Protein AF-A0AAD7FHK9-F1 (afdb_monomer_lite)

Foldseek 3Di:
DDDPVNVVVVVVVVVVVVVVVVVVVVVVVVVVVVVVVVVCVVVCVLVVDDLVVLLVVLVVVAPVVHDPVSLVVQCPPDPVSVVSSVVRPVND

Structure (mmCIF, N/CA/C/O backbone):
data_AF-A0AAD7FHK9-F1
#
_entry.id   AF-A0AAD7FHK9-F1
#
loop_
_atom_site.group_PDB
_atom_site.id
_atom_site.type_symbol
_atom_site.label_atom_id
_atom_site.label_alt_id
_atom_site.label_comp_id
_atom_site.label_asym_id
_atom_site.label_entity_id
_atom_site.label_seq_id
_atom_site.pdbx_PDB_ins_code
_atom_site.Cartn_x
_atom_site.Cartn_y
_atom_site.Cartn_z
_atom_site.occupancy
_atom_site.B_iso_or_equiv
_atom_site.auth_seq_id
_atom_site.auth_comp_id
_atom_site.auth_asym_id
_atom_site.auth_atom_id
_atom_site.pdbx_PDB_model_num
ATOM 1 N N . MET A 1 1 ? -10.545 16.804 49.574 1.00 59.59 1 MET A N 1
ATOM 2 C CA . MET A 1 1 ? -10.927 15.391 49.358 1.00 59.59 1 MET A CA 1
ATOM 3 C C . MET A 1 1 ? -11.605 15.319 48.008 1.00 59.59 1 MET A C 1
ATOM 5 O O . MET A 1 1 ? -12.567 16.048 47.811 1.00 59.59 1 MET A O 1
ATOM 9 N N . VAL A 1 2 ? -11.070 14.537 47.072 1.00 65.12 2 VAL A N 1
ATOM 10 C CA . VAL A 1 2 ? -11.732 14.315 45.780 1.00 65.12 2 VAL A CA 1
ATOM 11 C C . VAL A 1 2 ? -12.997 13.498 46.046 1.00 65.12 2 VAL A C 1
ATOM 13 O O . VAL A 1 2 ? -12.947 12.508 46.775 1.00 65.12 2 VAL A O 1
ATOM 16 N N . SER A 1 3 ? -14.134 13.961 45.535 1.00 84.38 3 SER A N 1
ATOM 17 C CA . SER A 1 3 ? -15.431 13.328 45.771 1.00 84.38 3 SER A CA 1
ATOM 18 C C . SER A 1 3 ? -15.655 12.214 44.745 1.00 84.38 3 SER A C 1
ATOM 20 O O . SER A 1 3 ? -15.366 12.402 43.567 1.00 84.38 3 SER A O 1
ATOM 22 N N . ILE A 1 4 ? -16.190 11.064 45.168 1.00 87.75 4 ILE A N 1
ATOM 23 C CA . ILE A 1 4 ? -16.511 9.919 44.288 1.00 87.75 4 ILE A CA 1
ATOM 24 C C . ILE A 1 4 ? -17.319 10.326 43.033 1.00 87.75 4 ILE A C 1
ATOM 26 O O . ILE A 1 4 ? -17.005 9.818 41.960 1.00 87.75 4 ILE A O 1
ATOM 30 N N . PRO A 1 5 ? -18.304 11.246 43.099 1.00 89.06 5 PRO A N 1
ATOM 31 C CA . PRO A 1 5 ? -19.021 11.726 41.917 1.00 89.06 5 PRO A CA 1
ATOM 32 C C . PRO A 1 5 ? -18.113 12.415 40.892 1.00 89.06 5 PRO A C 1
ATOM 34 O O . PRO A 1 5 ? -18.271 12.167 39.704 1.00 89.06 5 PRO A O 1
ATOM 37 N N . GLN A 1 6 ? -17.129 13.200 41.348 1.00 89.06 6 GLN A N 1
ATOM 38 C CA . GLN A 1 6 ? -16.170 13.891 40.479 1.00 89.06 6 GLN A CA 1
ATOM 39 C C . GLN A 1 6 ? -15.346 12.879 39.674 1.00 89.06 6 GLN A C 1
ATOM 41 O O . GLN A 1 6 ? -15.228 12.993 38.463 1.00 89.06 6 GLN A O 1
ATOM 46 N N . LEU A 1 7 ? -14.853 11.827 40.339 1.00 92.00 7 LEU A N 1
ATOM 47 C CA . LEU A 1 7 ? -14.086 10.765 39.679 1.00 92.00 7 LEU A CA 1
ATOM 48 C C . LEU A 1 7 ? -14.918 9.978 38.660 1.00 92.00 7 LEU A C 1
ATOM 50 O O . LEU A 1 7 ? -14.365 9.492 37.679 1.00 92.00 7 LEU A O 1
ATOM 54 N N . ARG A 1 8 ? -16.230 9.828 38.886 1.00 92.81 8 ARG A N 1
ATOM 55 C CA . ARG A 1 8 ? -17.121 9.162 37.922 1.00 92.81 8 ARG A CA 1
ATOM 56 C C . ARG A 1 8 ? -17.345 10.022 36.684 1.00 92.81 8 ARG A C 1
ATOM 58 O O . ARG A 1 8 ? -17.294 9.494 35.582 1.00 92.81 8 ARG A O 1
ATOM 65 N N . GLU A 1 9 ? -17.542 11.323 36.863 1.00 94.94 9 GLU A N 1
ATOM 66 C CA . GLU A 1 9 ? -17.695 12.263 35.750 1.00 94.94 9 GLU A CA 1
ATOM 67 C C . GLU A 1 9 ? -16.405 12.378 34.923 1.00 94.94 9 GLU A C 1
ATOM 69 O O . GLU A 1 9 ? -16.447 12.321 33.692 1.00 94.94 9 GLU A O 1
ATOM 74 N N . ASP A 1 10 ? -15.250 12.439 35.592 1.00 94.94 10 ASP A N 1
ATOM 75 C CA . ASP A 1 10 ? -13.941 12.436 34.937 1.00 94.94 10 ASP A CA 1
ATOM 76 C C . ASP A 1 10 ? -13.710 11.133 34.150 1.00 94.94 10 ASP A C 1
ATOM 78 O O . ASP A 1 10 ? -13.215 11.169 33.022 1.00 94.94 10 ASP A O 1
ATOM 82 N N . LEU A 1 11 ? -14.110 9.982 34.707 1.00 95.81 11 LEU A N 1
ATOM 83 C CA . LEU A 1 11 ? -14.019 8.688 34.027 1.00 95.81 11 LEU A CA 1
ATOM 84 C C . LEU A 1 11 ? -14.904 8.643 32.774 1.00 95.81 11 LEU A C 1
ATOM 86 O O . LEU A 1 11 ? -14.420 8.279 31.707 1.00 95.81 11 LEU A O 1
ATOM 90 N N . GLU A 1 12 ? -16.163 9.072 32.871 1.00 96.69 12 GLU A N 1
ATOM 91 C CA . GLU A 1 12 ? -17.080 9.127 31.723 1.00 96.69 12 GLU A CA 1
ATOM 92 C C . GLU A 1 12 ? -16.602 10.100 30.635 1.00 96.69 12 GLU A C 1
ATOM 94 O O . GLU A 1 12 ? -16.873 9.907 29.447 1.00 96.69 12 GLU A O 1
ATOM 99 N N . SER A 1 13 ? -15.918 11.177 31.025 1.00 96.62 13 SER A N 1
ATOM 100 C CA . SER A 1 13 ? -15.290 12.113 30.091 1.00 96.62 13 SER A CA 1
ATOM 101 C C . SER A 1 13 ? -14.119 11.459 29.352 1.00 96.62 13 SER A C 1
ATOM 103 O O . SER A 1 13 ? -14.040 11.526 28.124 1.00 96.62 13 SER A O 1
ATOM 105 N N . LEU A 1 14 ? -13.246 10.758 30.084 1.00 97.06 14 LEU A N 1
ATOM 106 C CA . LEU A 1 14 ? -12.115 10.031 29.508 1.00 97.06 14 LEU A CA 1
ATOM 107 C C . LEU A 1 14 ? -12.567 8.897 28.585 1.00 97.06 14 LEU A C 1
ATOM 109 O O . LEU A 1 14 ? -11.996 8.736 27.512 1.00 97.06 14 LEU A O 1
ATOM 113 N N . GLU A 1 15 ? -13.600 8.141 28.954 1.00 98.00 15 GLU A N 1
ATOM 114 C CA . GLU A 1 15 ? -14.152 7.075 28.109 1.00 98.00 15 GLU A CA 1
ATOM 115 C C . GLU A 1 15 ? -14.681 7.620 26.779 1.00 98.00 15 GLU A C 1
ATOM 117 O O . GLU A 1 15 ? -14.393 7.056 25.722 1.00 98.00 15 GLU A O 1
ATOM 122 N N . ARG A 1 16 ? -15.384 8.760 26.807 1.00 97.56 16 ARG A N 1
ATOM 123 C CA . ARG A 1 16 ? -15.848 9.440 25.589 1.00 97.56 16 ARG A CA 1
ATOM 124 C C . ARG A 1 16 ? -14.692 9.895 24.706 1.00 97.56 16 ARG A C 1
ATOM 126 O O . ARG A 1 16 ? -14.747 9.724 23.490 1.00 97.56 16 ARG A O 1
ATOM 133 N N . GLU A 1 17 ? -13.648 10.460 25.303 1.00 97.75 17 GLU A N 1
ATOM 134 C CA . GLU A 1 17 ? -12.476 10.911 24.554 1.00 97.75 17 GLU A CA 1
ATOM 135 C C . GLU A 1 17 ? -11.689 9.736 23.957 1.00 97.75 17 GLU A C 1
ATOM 137 O O . GLU A 1 17 ? -11.253 9.814 22.810 1.00 97.75 17 GLU A O 1
ATOM 142 N N . ILE A 1 18 ? -11.561 8.624 24.688 1.00 98.00 18 ILE A N 1
ATOM 143 C CA . ILE A 1 18 ? -10.950 7.390 24.176 1.00 98.00 18 ILE A CA 1
ATOM 144 C C . ILE A 1 18 ? -11.713 6.888 22.953 1.00 98.00 18 ILE A C 1
ATOM 146 O O . ILE A 1 18 ? -11.093 6.543 21.947 1.00 98.00 18 ILE A O 1
ATOM 150 N N . GLU A 1 19 ? -13.043 6.849 23.017 1.00 98.00 19 GLU A N 1
ATOM 151 C CA . GLU A 1 19 ? -13.842 6.342 21.905 1.00 98.00 19 GLU A CA 1
ATOM 152 C C . GLU A 1 19 ? -13.725 7.245 20.672 1.00 98.00 19 GLU A C 1
ATOM 154 O O . GLU A 1 19 ? -13.450 6.763 19.574 1.00 98.00 19 GLU A O 1
ATOM 159 N N . ARG A 1 20 ? -13.759 8.566 20.874 1.00 97.50 20 ARG A N 1
ATOM 160 C CA . ARG A 1 20 ? -13.499 9.547 19.814 1.00 97.50 20 ARG A CA 1
ATOM 161 C C . ARG A 1 20 ? -12.124 9.350 19.166 1.00 97.50 20 ARG A C 1
ATOM 163 O O . ARG A 1 20 ? -11.988 9.443 17.949 1.00 97.50 20 ARG A O 1
ATOM 170 N N . GLN A 1 21 ? -11.084 9.089 19.959 1.00 98.06 21 GLN A N 1
ATOM 171 C CA . GLN A 1 21 ? -9.734 8.869 19.431 1.00 98.06 21 GLN A CA 1
ATOM 172 C C . GLN A 1 21 ? -9.612 7.562 18.643 1.00 98.06 21 GLN A C 1
ATOM 174 O O . GLN A 1 21 ? -8.875 7.525 17.657 1.00 98.06 21 GLN A O 1
ATOM 179 N N . LYS A 1 22 ? -10.338 6.506 19.024 1.00 98.00 22 LYS A N 1
ATOM 180 C CA . LYS A 1 22 ? -10.376 5.255 18.251 1.00 98.00 22 LYS A CA 1
ATOM 181 C C . LYS A 1 22 ? -11.030 5.439 16.887 1.00 98.00 22 LYS A C 1
ATOM 183 O O . LYS A 1 22 ? -10.524 4.886 15.915 1.00 98.00 22 LYS A O 1
ATOM 188 N N . GLU A 1 23 ? -12.107 6.217 16.801 1.00 97.94 23 GLU A N 1
ATOM 189 C CA . GLU A 1 23 ? -12.739 6.543 15.515 1.00 97.94 23 GLU A CA 1
ATOM 190 C C . GLU A 1 23 ? -11.748 7.262 14.591 1.00 97.94 23 GLU A C 1
ATOM 192 O O . GLU A 1 23 ? -11.524 6.833 13.460 1.00 97.94 23 GLU A O 1
ATOM 197 N N . VAL A 1 24 ? -11.056 8.281 15.114 1.00 98.12 24 VAL A N 1
ATOM 198 C CA . VAL A 1 24 ? -10.011 9.002 14.369 1.00 98.12 24 VAL A CA 1
ATOM 199 C C . VAL A 1 24 ? -8.886 8.063 13.925 1.00 98.12 24 VAL A C 1
ATOM 201 O O . VAL A 1 24 ? -8.410 8.159 12.794 1.00 98.12 24 VAL A O 1
ATOM 204 N N . LEU A 1 25 ? -8.451 7.149 14.797 1.00 98.06 25 LEU A N 1
ATOM 205 C CA . LEU A 1 25 ? -7.417 6.173 14.462 1.00 98.06 25 LEU A CA 1
ATOM 206 C C . LEU A 1 25 ? -7.871 5.249 13.327 1.00 98.06 25 LEU A C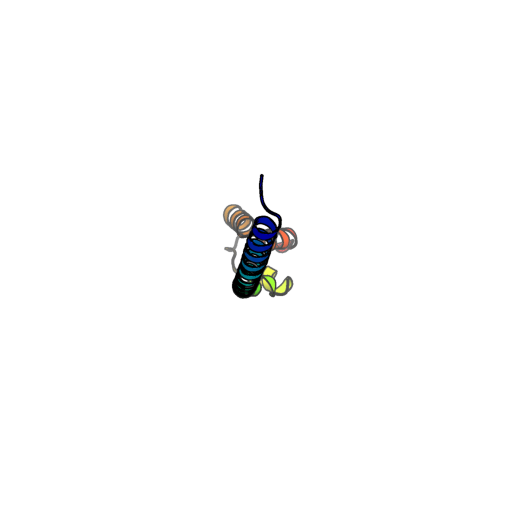 1
ATOM 208 O O . LEU A 1 25 ? -7.125 5.063 12.370 1.00 98.06 25 LEU A O 1
ATOM 212 N N . SER A 1 26 ? -9.094 4.725 13.406 1.00 98.00 26 SER A N 1
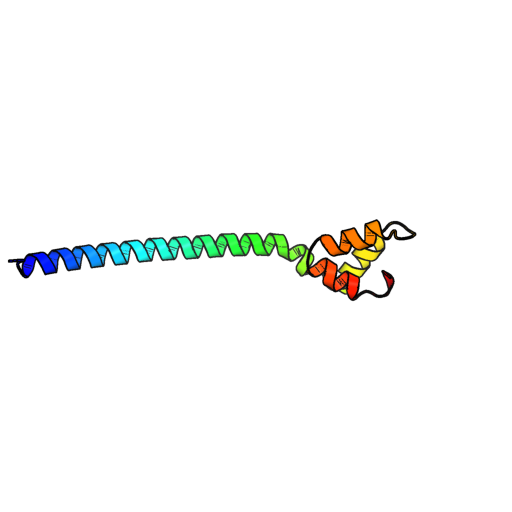ATOM 213 C CA . SER A 1 26 ? -9.684 3.864 12.377 1.00 98.00 26 SER A CA 1
ATOM 214 C C . SER A 1 26 ? -9.743 4.567 11.016 1.00 98.00 26 SER A C 1
ATOM 216 O O . SER A 1 26 ? -9.375 3.987 9.992 1.00 98.00 26 SER A O 1
ATOM 218 N N . ASP A 1 27 ? -10.150 5.837 10.991 1.00 98.12 27 ASP A N 1
ATOM 219 C CA . ASP A 1 27 ? -10.189 6.627 9.758 1.00 98.12 27 ASP A CA 1
ATOM 220 C C . ASP A 1 27 ? -8.791 6.840 9.164 1.00 98.12 27 ASP A C 1
ATOM 222 O O . ASP A 1 27 ? -8.597 6.705 7.952 1.00 98.12 27 ASP A O 1
ATOM 226 N N . LEU A 1 28 ? -7.795 7.132 10.005 1.00 98.00 28 LEU A N 1
ATOM 227 C CA . LEU A 1 28 ? -6.405 7.282 9.569 1.00 98.00 28 LEU A CA 1
ATOM 228 C C . LEU A 1 28 ? -5.808 5.963 9.065 1.00 98.00 28 LEU A C 1
ATOM 230 O O . LEU A 1 28 ? -5.074 5.961 8.076 1.00 98.00 28 LEU A O 1
ATOM 234 N N . GLU A 1 29 ? -6.117 4.836 9.705 1.00 98.06 29 GLU A N 1
ATOM 235 C CA . GLU A 1 29 ? -5.685 3.512 9.251 1.00 98.06 29 GLU A CA 1
ATOM 236 C C . GLU A 1 29 ? -6.269 3.165 7.883 1.00 98.06 29 GLU A C 1
ATOM 238 O O . GLU A 1 29 ? -5.547 2.658 7.018 1.00 98.06 29 GLU A O 1
ATOM 243 N N . LYS A 1 30 ? -7.542 3.503 7.657 1.00 97.44 30 LYS A N 1
ATOM 244 C CA . LYS A 1 30 ? -8.184 3.352 6.352 1.00 97.44 30 LYS A CA 1
ATOM 245 C C . LYS A 1 30 ? -7.502 4.214 5.291 1.00 97.44 30 LYS A C 1
ATOM 247 O O . LYS A 1 30 ? -7.080 3.683 4.269 1.00 97.44 30 LYS A O 1
ATOM 252 N N . GLN A 1 31 ? -7.296 5.504 5.563 1.00 97.38 31 GLN A N 1
ATOM 253 C CA . GLN A 1 31 ? -6.595 6.406 4.637 1.00 97.38 31 GLN A CA 1
ATOM 254 C C . GLN A 1 31 ? -5.179 5.916 4.316 1.00 97.38 31 GLN A C 1
ATOM 256 O O . GLN A 1 31 ? -4.759 5.925 3.160 1.00 97.38 31 GLN A O 1
ATOM 261 N N . ARG A 1 32 ? -4.441 5.439 5.325 1.00 97.50 32 ARG A N 1
ATOM 262 C CA . ARG A 1 32 ? -3.121 4.833 5.123 1.00 97.50 32 ARG A CA 1
ATOM 263 C C . ARG A 1 32 ? -3.210 3.616 4.203 1.00 97.50 32 ARG A C 1
ATOM 265 O O . ARG A 1 32 ? -2.347 3.453 3.344 1.00 97.50 32 ARG A O 1
ATOM 272 N N . SER A 1 33 ? -4.203 2.751 4.401 1.00 95.81 33 SER A N 1
ATOM 273 C CA . SER A 1 33 ? -4.408 1.562 3.570 1.00 95.81 33 SER A CA 1
ATOM 274 C C . SER A 1 33 ? -4.690 1.933 2.113 1.00 95.81 33 SER A C 1
ATOM 276 O O . SER A 1 33 ? -4.046 1.383 1.219 1.00 95.81 33 SER A O 1
ATOM 278 N N . ASP A 1 34 ? -5.561 2.916 1.886 1.00 95.69 34 ASP A N 1
ATOM 279 C CA . ASP A 1 34 ? -5.920 3.402 0.552 1.00 95.69 34 ASP A CA 1
ATOM 280 C C . ASP A 1 34 ? -4.689 3.971 -0.177 1.00 95.69 34 ASP A C 1
ATOM 282 O O . ASP A 1 34 ? -4.354 3.531 -1.279 1.00 95.69 34 ASP A O 1
ATOM 286 N N . VAL A 1 35 ? -3.929 4.854 0.482 1.00 94.06 35 VAL A N 1
ATOM 287 C CA . VAL A 1 35 ? -2.692 5.433 -0.075 1.00 94.06 35 VAL A CA 1
ATOM 288 C C . VAL A 1 35 ? 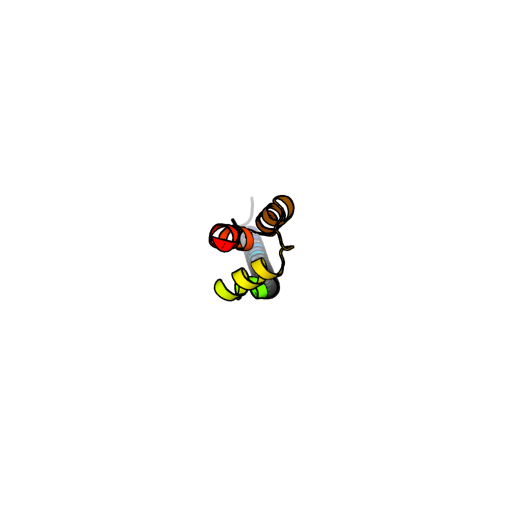-1.631 4.360 -0.337 1.00 94.06 35 VAL A C 1
ATOM 290 O O . VAL A 1 35 ? -0.945 4.396 -1.358 1.00 94.06 35 VAL A O 1
ATOM 293 N N . GLN A 1 36 ? -1.485 3.378 0.556 1.00 89.06 36 GLN A N 1
ATOM 294 C CA . GLN A 1 36 ? -0.547 2.272 0.352 1.00 89.06 36 GLN A CA 1
ATOM 295 C C . GLN A 1 36 ? -0.942 1.416 -0.858 1.00 89.06 36 GLN A C 1
ATOM 297 O O . GLN A 1 36 ? -0.068 0.975 -1.605 1.00 89.06 36 GLN A O 1
ATOM 302 N N . SER A 1 37 ? -2.239 1.179 -1.058 1.00 84.50 37 SER A N 1
ATOM 303 C CA . SER A 1 37 ? -2.755 0.446 -2.214 1.00 84.50 37 SER A CA 1
ATOM 304 C C . SER A 1 37 ? -2.478 1.195 -3.518 1.00 84.50 37 SER A C 1
ATOM 306 O O . SER A 1 37 ? -1.975 0.598 -4.471 1.00 84.50 37 SER A O 1
ATOM 308 N N . GLU A 1 38 ? -2.726 2.507 -3.552 1.00 85.62 38 GLU A N 1
ATOM 309 C CA . GLU A 1 38 ? -2.385 3.347 -4.705 1.00 85.62 38 GLU A CA 1
ATOM 310 C C . GLU A 1 38 ? -0.882 3.321 -4.994 1.00 85.62 38 GLU A C 1
ATOM 312 O O . GLU A 1 38 ? -0.476 3.065 -6.129 1.00 85.62 38 GLU A O 1
ATOM 317 N N . LEU A 1 39 ? -0.043 3.489 -3.970 1.00 82.19 39 LEU A N 1
ATOM 318 C CA . LEU A 1 39 ? 1.410 3.442 -4.122 1.00 82.19 39 LEU A CA 1
ATOM 319 C C . LEU A 1 39 ? 1.880 2.092 -4.679 1.00 82.19 39 LEU A C 1
ATOM 321 O O . LEU A 1 39 ? 2.685 2.050 -5.610 1.00 82.19 39 LEU A O 1
ATOM 325 N N . ASN A 1 40 ? 1.347 0.989 -4.152 1.00 75.56 40 ASN A N 1
ATOM 326 C CA . ASN A 1 40 ? 1.657 -0.346 -4.649 1.00 75.56 40 ASN A CA 1
ATOM 327 C C . ASN A 1 40 ? 1.223 -0.501 -6.110 1.00 75.56 40 ASN A C 1
ATOM 329 O O . ASN A 1 40 ? 1.995 -1.025 -6.903 1.00 75.56 40 ASN A O 1
ATOM 333 N N . SER A 1 41 ? 0.050 0.014 -6.494 1.00 73.50 41 SER A N 1
ATOM 334 C CA . SER A 1 41 ? -0.438 -0.049 -7.879 1.00 73.50 41 SER A CA 1
ATOM 335 C C . SER A 1 41 ? 0.458 0.694 -8.879 1.00 73.50 41 SER A C 1
ATOM 337 O O . SER A 1 41 ? 0.555 0.284 -10.035 1.00 73.50 41 SER A O 1
ATOM 339 N N . LEU A 1 42 ? 1.150 1.747 -8.431 1.00 71.00 42 LEU A N 1
ATOM 340 C CA . LEU A 1 42 ? 2.088 2.523 -9.246 1.00 71.00 42 LEU A CA 1
ATOM 341 C C . LEU A 1 42 ? 3.468 1.861 -9.357 1.00 71.00 42 LEU A C 1
ATOM 343 O O . LEU A 1 42 ? 4.144 2.025 -10.371 1.00 71.00 42 LEU A O 1
ATOM 347 N N . ILE A 1 43 ? 3.894 1.113 -8.336 1.00 65.88 43 ILE A N 1
ATOM 348 C CA . ILE A 1 43 ? 5.183 0.398 -8.317 1.00 65.88 43 ILE A CA 1
ATOM 349 C C . ILE A 1 43 ? 5.070 -0.973 -9.016 1.00 65.88 43 ILE A C 1
ATOM 351 O O . ILE A 1 43 ? 6.026 -1.445 -9.640 1.00 65.88 43 ILE A O 1
ATOM 355 N N . ASP A 1 44 ? 3.886 -1.587 -8.985 1.00 61.81 44 ASP A N 1
ATOM 356 C CA . AS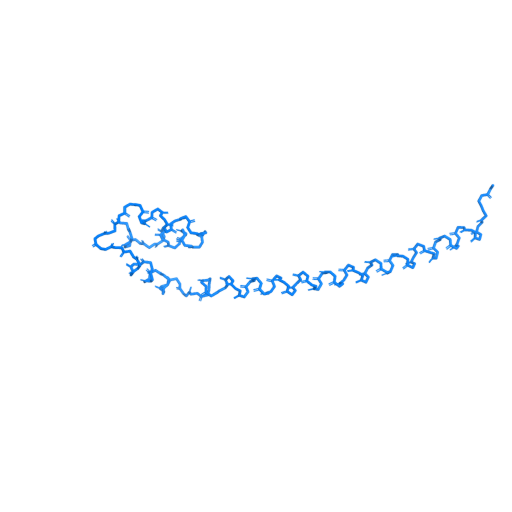P A 1 44 ? 3.610 -2.921 -9.525 1.00 61.81 44 ASP A CA 1
ATOM 357 C C . ASP A 1 44 ? 3.777 -3.134 -11.043 1.00 61.81 44 ASP A C 1
ATOM 359 O O . ASP A 1 44 ? 3.992 -4.286 -11.418 1.00 61.81 44 ASP A O 1
ATOM 363 N N . PRO A 1 45 ? 3.718 -2.147 -11.963 1.00 61.44 45 PRO A N 1
ATOM 364 C CA . PRO A 1 45 ? 3.810 -2.445 -13.397 1.00 61.44 45 PRO A CA 1
ATOM 365 C C . PRO A 1 45 ? 5.135 -3.114 -13.771 1.00 61.44 45 PRO A C 1
ATOM 367 O O . PRO A 1 45 ? 5.180 -3.994 -14.625 1.00 61.44 45 PRO A O 1
ATOM 370 N N . ILE A 1 46 ? 6.208 -2.712 -13.090 1.00 61.19 46 ILE A N 1
ATOM 371 C CA . ILE A 1 46 ? 7.558 -3.234 -13.292 1.00 61.19 46 ILE A CA 1
ATOM 372 C C . ILE A 1 46 ? 7.768 -4.519 -12.477 1.00 61.19 46 ILE A C 1
ATOM 374 O O . ILE A 1 46 ? 8.433 -5.436 -12.949 1.00 61.19 46 ILE A O 1
ATOM 378 N N . ALA A 1 47 ? 7.165 -4.620 -11.287 1.00 60.72 47 ALA A N 1
ATOM 379 C CA . ALA A 1 47 ? 7.249 -5.808 -10.433 1.00 60.72 47 ALA A CA 1
ATOM 380 C C . ALA A 1 47 ? 6.406 -6.996 -10.943 1.00 60.72 47 ALA A C 1
ATOM 382 O O . ALA A 1 47 ? 6.689 -8.141 -10.600 1.00 60.72 47 ALA A O 1
ATOM 383 N N . ARG A 1 48 ? 5.385 -6.733 -11.770 1.00 65.62 48 ARG A N 1
ATOM 384 C CA . ARG A 1 48 ? 4.520 -7.740 -12.409 1.00 65.62 48 ARG A CA 1
ATOM 385 C C . ARG A 1 48 ? 5.060 -8.276 -13.731 1.00 65.62 48 ARG A C 1
ATOM 387 O O . ARG A 1 48 ? 4.464 -9.199 -14.287 1.00 65.62 48 ARG A O 1
ATOM 394 N N . LEU A 1 49 ? 6.139 -7.702 -14.262 1.00 69.56 49 LEU A N 1
ATOM 395 C CA . LEU A 1 49 ? 6.769 -8.237 -15.462 1.00 69.56 49 LEU A CA 1
ATOM 396 C C . LEU A 1 49 ? 7.384 -9.603 -15.136 1.00 69.56 49 LEU A C 1
ATOM 398 O O . LEU A 1 49 ? 8.137 -9.708 -14.164 1.00 69.56 49 LEU A O 1
ATOM 402 N N . PRO A 1 50 ? 7.109 -10.639 -15.945 1.00 78.50 50 PRO A N 1
ATOM 403 C CA . PRO A 1 50 ? 7.860 -11.876 -15.860 1.00 78.50 50 PRO A CA 1
ATOM 404 C C . PRO A 1 50 ? 9.360 -11.577 -15.986 1.00 78.50 50 PRO A C 1
ATOM 406 O O . PRO A 1 50 ? 9.738 -10.712 -16.792 1.00 78.50 50 PRO A O 1
ATOM 409 N N . PRO A 1 51 ? 10.215 -12.269 -15.215 1.00 73.19 51 PRO A N 1
ATOM 410 C CA . PRO A 1 51 ? 11.656 -12.044 -15.245 1.00 73.19 51 PRO A CA 1
ATOM 411 C C . PRO A 1 51 ? 12.225 -12.163 -16.668 1.00 73.19 51 PRO A C 1
ATOM 413 O O . PRO A 1 51 ? 13.121 -11.415 -17.037 1.00 73.19 51 PRO A O 1
ATOM 416 N N . GLU A 1 52 ? 11.648 -13.008 -17.521 1.00 80.31 52 GLU A N 1
ATOM 417 C CA . GLU A 1 52 ? 12.065 -13.185 -18.913 1.00 80.31 52 GLU A CA 1
ATOM 418 C C . GLU A 1 52 ? 11.862 -11.916 -19.755 1.00 80.31 52 GLU A C 1
ATOM 420 O O . GLU A 1 52 ? 12.750 -11.514 -20.508 1.00 80.31 52 GLU A O 1
ATOM 425 N N . ILE A 1 53 ? 10.706 -11.257 -19.613 1.00 81.19 53 ILE A N 1
ATOM 426 C CA . ILE A 1 53 ? 10.388 -10.026 -20.353 1.00 81.19 53 ILE A CA 1
ATOM 427 C C . ILE A 1 53 ? 11.269 -8.884 -19.865 1.00 81.19 53 ILE A C 1
ATOM 429 O O . ILE A 1 53 ? 11.758 -8.074 -20.650 1.00 81.19 53 ILE A O 1
ATOM 433 N N . PHE A 1 54 ? 11.495 -8.833 -18.558 1.00 79.88 54 PHE A N 1
ATOM 434 C CA . PHE A 1 54 ? 12.334 -7.818 -17.962 1.00 79.88 54 PHE A CA 1
ATOM 435 C C . PHE A 1 54 ? 13.799 -7.953 -18.412 1.00 79.88 54 PHE A C 1
ATOM 437 O O . PHE A 1 54 ? 14.410 -6.956 -18.796 1.00 79.88 54 PHE A O 1
ATOM 444 N N . SER A 1 55 ? 14.359 -9.167 -18.433 1.00 81.19 55 SER A N 1
ATOM 445 C CA . SER A 1 55 ? 15.712 -9.412 -18.953 1.00 81.19 55 SER A CA 1
ATOM 446 C C . SER A 1 55 ? 15.849 -9.012 -20.428 1.00 81.19 55 SER A C 1
ATOM 448 O O . SER A 1 55 ? 16.862 -8.424 -20.804 1.00 81.19 55 SER A O 1
ATOM 450 N N . ASP A 1 56 ? 14.828 -9.256 -21.257 1.00 84.31 56 ASP A N 1
ATOM 451 C CA . ASP A 1 56 ? 14.820 -8.824 -22.664 1.00 84.31 56 ASP A CA 1
A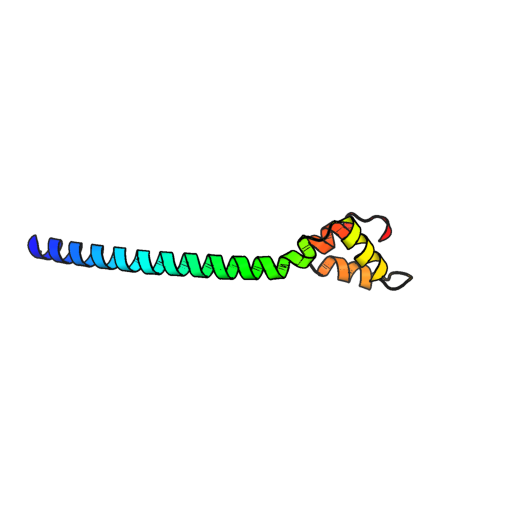TOM 452 C C . ASP A 1 56 ? 14.791 -7.288 -22.800 1.00 84.31 56 ASP A C 1
ATOM 454 O O . ASP A 1 56 ? 15.506 -6.716 -23.626 1.00 84.31 56 ASP A O 1
ATOM 458 N N . ILE A 1 57 ? 14.041 -6.590 -21.937 1.00 83.94 57 ILE A N 1
ATOM 459 C CA . ILE A 1 57 ? 14.060 -5.118 -21.861 1.00 83.94 57 ILE A CA 1
ATOM 460 C C . ILE A 1 57 ? 15.462 -4.615 -21.500 1.00 83.94 57 ILE A C 1
ATOM 462 O O . ILE A 1 57 ? 15.961 -3.703 -22.162 1.00 83.94 57 ILE A O 1
ATOM 466 N N . LEU A 1 58 ? 16.118 -5.213 -20.497 1.00 83.50 58 LEU A N 1
ATOM 467 C CA . LEU A 1 58 ? 17.479 -4.833 -20.103 1.00 83.50 58 LEU A CA 1
ATOM 468 C C . LEU A 1 58 ? 18.455 -4.965 -21.277 1.00 83.50 58 LEU A C 1
ATOM 470 O O . LEU A 1 58 ? 19.164 -4.009 -21.588 1.00 83.50 58 LEU A O 1
ATOM 474 N N . LEU A 1 59 ? 18.437 -6.107 -21.971 1.00 84.06 59 LEU A N 1
ATOM 475 C CA . LEU A 1 59 ? 19.312 -6.369 -23.117 1.00 84.06 59 LEU A CA 1
ATOM 476 C C . LEU A 1 59 ? 19.073 -5.390 -24.272 1.00 84.06 59 LEU A C 1
ATOM 478 O O . LEU A 1 59 ? 20.030 -4.923 -24.885 1.00 84.06 59 LEU A O 1
ATOM 482 N N . LYS A 1 60 ? 17.813 -5.037 -24.547 1.00 84.44 60 LYS A N 1
ATOM 483 C CA . LYS A 1 60 ? 17.447 -4.076 -25.601 1.00 84.44 60 LYS A CA 1
ATOM 484 C C . LYS A 1 60 ? 17.714 -2.619 -25.226 1.00 84.44 60 LYS A C 1
ATOM 486 O O . LYS A 1 60 ? 17.856 -1.783 -26.113 1.00 84.44 60 LYS A O 1
ATOM 491 N N . SER A 1 61 ? 17.747 -2.305 -23.933 1.00 81.56 61 SER A N 1
ATOM 492 C CA . SER A 1 61 ? 17.972 -0.945 -23.429 1.00 81.56 61 SER A CA 1
ATOM 493 C C . SER A 1 61 ? 19.447 -0.535 -23.398 1.00 81.56 61 SER A C 1
ATOM 495 O O . SER A 1 61 ? 19.753 0.653 -23.293 1.00 81.56 61 SER A O 1
ATOM 497 N N . LEU A 1 62 ? 20.364 -1.502 -23.491 1.00 83.62 62 LEU A N 1
ATOM 498 C CA . LEU A 1 62 ? 21.797 -1.246 -23.470 1.00 83.62 62 LEU A CA 1
ATOM 499 C C . LEU A 1 62 ? 22.330 -0.861 -24.858 1.00 83.62 62 LEU A C 1
ATOM 501 O O . LEU A 1 62 ? 21.914 -1.433 -25.868 1.00 83.62 62 LEU A O 1
ATOM 505 N N . PRO A 1 63 ? 23.291 0.079 -24.932 1.00 78.69 63 PRO A N 1
ATOM 506 C CA . PRO A 1 63 ? 24.030 0.320 -26.165 1.00 78.69 63 PRO A CA 1
ATOM 507 C C . PRO A 1 63 ? 24.809 -0.943 -26.559 1.00 78.69 63 PRO A C 1
ATOM 509 O O . PRO A 1 63 ? 25.276 -1.679 -25.694 1.00 78.69 63 PRO A O 1
ATOM 512 N N . ILE A 1 64 ? 24.967 -1.187 -27.863 1.00 80.00 64 ILE A N 1
ATOM 513 C CA . ILE A 1 64 ? 25.784 -2.290 -28.387 1.00 80.00 64 ILE A CA 1
ATOM 514 C C . ILE A 1 64 ? 27.105 -1.694 -28.910 1.00 80.00 64 ILE A C 1
ATOM 516 O O . ILE A 1 64 ? 27.057 -0.933 -29.880 1.00 80.00 64 ILE A O 1
ATOM 520 N N . PRO A 1 65 ? 28.278 -2.022 -28.330 1.00 79.00 65 PRO A N 1
ATOM 521 C CA . PRO A 1 65 ? 28.498 -2.893 -27.170 1.00 79.00 65 PRO A CA 1
ATOM 522 C C . PRO A 1 65 ? 28.170 -2.210 -25.824 1.00 79.00 65 PRO A C 1
ATOM 524 O O . PRO A 1 65 ? 28.290 -0.983 -25.714 1.00 79.00 65 PRO A O 1
ATOM 527 N N . PRO A 1 66 ? 27.798 -2.985 -24.786 1.00 78.56 66 PRO A N 1
ATOM 528 C CA . PRO A 1 66 ? 27.464 -2.433 -23.479 1.00 78.56 66 PRO A CA 1
ATOM 529 C C . PRO A 1 66 ? 28.697 -1.812 -22.822 1.00 78.56 66 PRO A C 1
ATOM 531 O O . PRO A 1 66 ? 29.796 -2.366 -22.849 1.00 78.56 66 PRO A O 1
ATOM 534 N N . THR A 1 67 ? 28.511 -0.650 -22.198 1.00 85.94 67 THR A N 1
ATOM 535 C CA . THR A 1 67 ? 29.565 -0.000 -21.409 1.00 85.94 67 THR A CA 1
ATOM 536 C C . THR A 1 67 ? 29.435 -0.369 -19.935 1.00 85.94 67 THR A C 1
ATOM 538 O O . THR A 1 67 ? 28.330 -0.567 -19.423 1.00 85.94 67 THR A O 1
ATOM 541 N N . TRP A 1 68 ? 30.553 -0.381 -19.208 1.00 83.75 68 TRP A N 1
ATOM 542 C CA . TRP A 1 68 ? 30.537 -0.590 -17.757 1.00 83.75 68 TRP A CA 1
ATOM 543 C C . TRP A 1 68 ? 29.638 0.423 -17.032 1.00 83.75 68 TRP A C 1
ATOM 545 O O . TRP A 1 68 ? 28.879 0.059 -16.139 1.00 83.75 68 TRP A O 1
ATOM 555 N N . SER A 1 69 ? 29.649 1.686 -17.476 1.00 86.00 69 SER A N 1
ATOM 556 C CA . SER A 1 69 ? 28.775 2.727 -16.928 1.00 86.00 69 SER A CA 1
ATOM 557 C C . SER A 1 69 ? 27.297 2.367 -17.078 1.00 86.00 69 SER A C 1
ATOM 559 O O . SER A 1 69 ? 26.552 2.486 -16.114 1.00 86.00 69 SER A O 1
ATOM 561 N N . SER A 1 70 ? 26.874 1.890 -18.255 1.00 83.75 70 SER A N 1
ATOM 562 C CA . SER A 1 70 ? 25.478 1.503 -18.489 1.00 83.75 70 SER A CA 1
ATOM 563 C C . SER A 1 70 ? 25.047 0.293 -17.653 1.00 83.75 70 SER A C 1
ATOM 565 O O . SER A 1 70 ? 23.927 0.278 -17.151 1.00 83.75 70 SER A O 1
ATOM 567 N N . LEU A 1 71 ? 25.942 -0.676 -17.425 1.00 83.88 71 LEU A N 1
ATOM 568 C CA . LEU A 1 71 ? 25.670 -1.827 -16.554 1.00 83.88 71 LEU A CA 1
ATOM 569 C C . LEU A 1 71 ? 25.517 -1.402 -15.088 1.00 83.88 71 LEU A C 1
ATOM 571 O O . LEU A 1 71 ? 24.572 -1.808 -14.415 1.00 83.88 71 LEU A O 1
ATOM 575 N N . VAL A 1 72 ? 26.395 -0.520 -14.605 1.00 86.31 72 VAL A N 1
ATOM 576 C CA . VAL A 1 72 ? 26.307 0.022 -13.242 1.00 86.31 72 VAL A CA 1
ATOM 577 C C . VAL A 1 72 ? 25.031 0.844 -13.057 1.00 86.31 72 VAL A C 1
ATOM 579 O O . VAL A 1 72 ? 24.378 0.719 -12.024 1.00 86.31 72 VAL A O 1
ATOM 582 N N . THR A 1 73 ? 24.618 1.634 -14.054 1.00 85.75 73 THR A N 1
ATOM 583 C CA . THR A 1 73 ? 23.355 2.384 -13.993 1.00 85.75 73 THR A CA 1
ATOM 584 C C . THR A 1 73 ? 22.155 1.459 -13.795 1.00 85.75 73 THR A C 1
ATOM 586 O O . THR A 1 73 ? 21.322 1.758 -12.943 1.00 85.75 73 THR A O 1
ATOM 589 N N . LEU A 1 74 ? 22.090 0.317 -14.494 1.00 82.62 74 LEU A N 1
ATOM 590 C CA . LEU A 1 74 ? 21.012 -0.669 -14.318 1.00 82.62 74 LEU A CA 1
ATOM 591 C C . LEU A 1 74 ? 20.951 -1.222 -12.888 1.00 82.62 74 LEU A C 1
ATOM 593 O O . LEU A 1 74 ? 19.866 -1.364 -12.323 1.00 82.62 74 LEU A O 1
ATOM 597 N N . LEU A 1 75 ? 22.110 -1.483 -12.277 1.00 83.88 75 LEU A N 1
ATOM 598 C CA . LEU A 1 75 ? 22.197 -1.981 -10.901 1.00 83.88 75 LEU A CA 1
ATOM 599 C C . LEU A 1 75 ? 21.759 -0.952 -9.850 1.00 83.88 75 LEU A C 1
ATOM 601 O O . LEU A 1 75 ? 21.400 -1.341 -8.739 1.00 83.88 75 LEU A O 1
ATOM 605 N N . LEU A 1 76 ? 21.788 0.341 -10.182 1.00 85.50 76 LEU A N 1
ATOM 606 C CA . LEU A 1 76 ? 21.462 1.436 -9.266 1.00 85.50 76 LEU A CA 1
ATOM 607 C C . LEU A 1 76 ? 19.997 1.895 -9.338 1.00 85.50 76 LEU A C 1
ATOM 609 O O . LEU A 1 76 ? 19.590 2.693 -8.497 1.00 85.50 76 LEU A O 1
ATOM 613 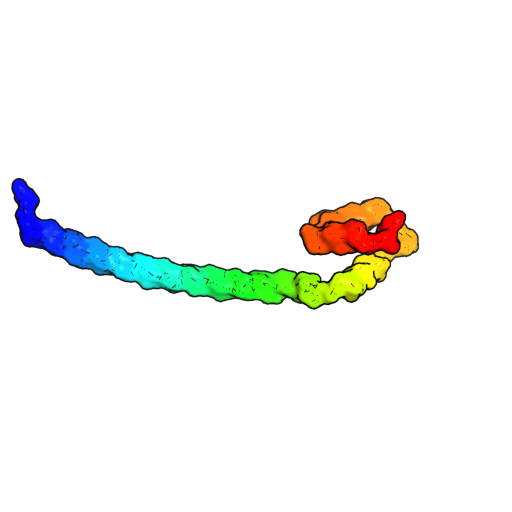N N . VAL A 1 77 ? 19.197 1.401 -10.292 1.00 82.62 77 VAL A N 1
ATOM 614 C CA . VAL A 1 77 ? 17.793 1.826 -10.461 1.00 82.62 77 VAL A CA 1
ATOM 615 C C . VAL A 1 77 ? 16.933 1.407 -9.267 1.00 82.62 77 VAL A C 1
ATOM 617 O O . VAL A 1 77 ? 16.322 2.243 -8.607 1.00 82.62 77 VAL A O 1
ATOM 620 N N . CYS A 1 78 ? 16.873 0.107 -8.973 1.00 79.50 78 CYS A N 1
ATOM 621 C CA . CYS A 1 78 ? 16.215 -0.421 -7.780 1.00 79.50 78 CYS A CA 1
ATOM 622 C C . CYS A 1 78 ? 16.684 -1.854 -7.482 1.00 79.50 78 CYS A C 1
ATOM 624 O O . CYS A 1 78 ? 17.359 -2.493 -8.292 1.00 79.50 78 CYS A O 1
ATOM 626 N N . ARG A 1 79 ? 16.286 -2.397 -6.323 1.00 79.06 79 ARG A N 1
ATOM 627 C CA . ARG A 1 79 ? 16.678 -3.755 -5.901 1.00 79.06 79 ARG A CA 1
ATOM 628 C C . ARG A 1 79 ? 16.229 -4.849 -6.874 1.00 79.06 79 ARG A C 1
ATOM 630 O O . ARG A 1 79 ? 16.974 -5.799 -7.076 1.00 79.06 79 ARG A O 1
ATOM 637 N N . ALA A 1 80 ? 15.049 -4.710 -7.480 1.00 78.50 80 ALA A N 1
ATOM 638 C CA . ALA A 1 80 ? 14.535 -5.686 -8.441 1.00 78.50 80 ALA A CA 1
ATOM 639 C C . ALA A 1 80 ? 15.359 -5.695 -9.741 1.00 78.50 80 ALA A C 1
ATOM 641 O O . ALA A 1 80 ? 15.753 -6.761 -10.207 1.00 78.50 80 ALA A O 1
ATOM 642 N N . TRP A 1 81 ? 15.696 -4.511 -10.268 1.00 83.19 81 TRP A N 1
ATOM 643 C CA . TRP A 1 81 ? 16.558 -4.364 -11.447 1.00 83.19 81 TRP A CA 1
ATOM 644 C C . TRP A 1 81 ? 17.950 -4.942 -11.184 1.00 83.19 81 TRP A C 1
ATOM 646 O O . TRP A 1 81 ? 18.476 -5.686 -12.006 1.00 83.19 81 TRP A O 1
ATOM 656 N N . SER A 1 82 ? 18.514 -4.655 -10.008 1.00 84.19 82 SER A N 1
ATOM 657 C CA . SER A 1 82 ? 19.814 -5.178 -9.585 1.00 84.19 82 SER A CA 1
ATOM 658 C C . SER A 1 82 ? 19.828 -6.706 -9.501 1.00 84.19 82 SER A C 1
ATOM 660 O O . SER A 1 82 ? 20.692 -7.351 -10.094 1.00 84.19 82 SER A O 1
ATOM 662 N N . ALA A 1 83 ? 18.836 -7.292 -8.822 1.00 84.06 83 ALA A N 1
ATOM 663 C CA . ALA A 1 83 ? 18.721 -8.739 -8.678 1.00 84.06 83 ALA A CA 1
ATOM 664 C C . ALA A 1 83 ? 18.614 -9.438 -10.039 1.00 84.06 83 ALA A C 1
ATOM 666 O O . ALA A 1 83 ? 19.280 -10.446 -10.266 1.00 84.06 83 ALA A O 1
ATOM 667 N N . LEU A 1 84 ? 17.824 -8.883 -10.961 1.00 82.69 84 LEU A N 1
ATOM 668 C CA . LEU A 1 84 ? 17.631 -9.503 -12.264 1.00 82.69 84 LEU A CA 1
ATOM 669 C C . LEU A 1 84 ? 18.817 -9.308 -13.215 1.00 82.69 84 LEU A C 1
ATOM 671 O O . LEU A 1 84 ? 19.179 -10.233 -13.942 1.00 82.69 84 LEU A O 1
ATOM 675 N N . ALA A 1 85 ? 19.457 -8.138 -13.190 1.00 84.00 85 ALA A N 1
ATOM 676 C CA . ALA A 1 85 ? 20.657 -7.882 -13.981 1.00 84.00 85 ALA A CA 1
ATOM 677 C C . ALA A 1 85 ? 21.820 -8.800 -13.559 1.00 84.00 85 ALA A C 1
ATOM 679 O O . ALA A 1 85 ? 22.544 -9.317 -14.406 1.00 84.00 85 ALA A O 1
ATOM 680 N N . LEU A 1 86 ? 21.964 -9.074 -12.257 1.00 84.56 86 LEU A N 1
ATOM 681 C CA . LEU A 1 86 ? 22.925 -10.060 -11.750 1.00 84.56 86 LEU A CA 1
ATOM 682 C C . LEU A 1 86 ? 22.544 -11.502 -12.120 1.00 84.56 86 LEU A C 1
ATOM 684 O O . LEU A 1 86 ? 23.426 -12.325 -12.344 1.00 84.56 86 LEU A O 1
ATOM 688 N N . ALA A 1 87 ? 21.247 -11.810 -12.205 1.00 84.50 87 ALA A N 1
ATOM 689 C CA . ALA A 1 87 ? 20.749 -13.137 -12.563 1.00 84.50 87 ALA A CA 1
ATOM 690 C C . ALA A 1 87 ? 20.749 -13.429 -14.075 1.00 84.50 87 ALA A C 1
ATOM 692 O O . ALA A 1 87 ? 20.466 -14.559 -14.462 1.00 84.50 87 ALA A O 1
ATOM 693 N N . THR A 1 88 ? 21.045 -12.442 -14.929 1.00 84.31 88 THR A N 1
ATOM 694 C CA . THR A 1 88 ? 21.021 -12.572 -16.394 1.00 84.31 88 THR A CA 1
ATOM 695 C C . THR A 1 88 ? 22.458 -12.654 -16.935 1.00 84.31 88 THR A C 1
ATOM 697 O O . THR A 1 88 ? 23.100 -11.614 -17.092 1.00 84.31 88 THR A O 1
ATOM 700 N N . PRO A 1 89 ? 22.990 -13.853 -17.261 1.00 81.75 89 PRO A N 1
ATOM 701 C CA . PRO A 1 89 ? 24.396 -14.012 -17.646 1.00 81.75 89 PRO A CA 1
ATOM 702 C C . PRO A 1 89 ? 24.779 -13.279 -18.932 1.00 81.75 89 PRO A C 1
ATOM 704 O O . PRO A 1 89 ? 25.924 -12.895 -19.085 1.00 81.75 89 PRO A O 1
ATOM 707 N N . SER A 1 90 ? 23.832 -13.049 -19.846 1.00 79.94 90 SER A N 1
ATOM 708 C CA . SER A 1 90 ? 24.078 -12.373 -21.127 1.00 79.94 90 SER A CA 1
ATOM 709 C C . SER A 1 90 ? 24.359 -10.867 -21.015 1.00 79.94 90 SER A C 1
ATOM 711 O O . SER A 1 90 ? 24.616 -10.232 -22.034 1.00 79.94 90 SER A O 1
ATOM 713 N N . LEU A 1 91 ? 24.265 -10.285 -19.813 1.00 74.94 91 LEU A N 1
ATOM 714 C CA . LEU A 1 91 ? 24.625 -8.887 -19.539 1.00 74.94 91 LEU A CA 1
ATOM 715 C C . LEU A 1 91 ? 26.102 -8.702 -19.145 1.00 74.94 91 LEU A C 1
ATOM 717 O O . LEU A 1 91 ? 26.562 -7.560 -19.100 1.00 74.94 91 LEU A O 1
ATOM 721 N N . TRP A 1 92 ? 26.815 -9.793 -18.849 1.00 78.25 92 TRP A N 1
ATOM 722 C CA . TRP A 1 92 ? 28.201 -9.825 -18.371 1.00 78.25 92 TRP A CA 1
ATOM 723 C C . TRP A 1 92 ? 29.115 -10.489 -19.401 1.00 78.25 92 TRP A C 1
ATOM 725 O O . TRP A 1 92 ? 30.284 -10.051 -19.495 1.00 78.25 92 TRP A O 1
#

Radius of gyration: 27.43 Å; chains: 1; bounding box: 50×29×78 Å

InterPro domains:
  IPR001810 F-box domain [PF12937] (46-92)

Sequence (92 aa):
MVSIPQLREDLESLEREIERQKEVLSDLEKQRSDVQSELNSLIDPIARLPPEIFSDILLKSLPIPPTWSSLVTLLLVCRAWSALALATPSLW

Secondary structure (DSSP, 8-state):
---HHHHHHHHHHHHHHHHHHHHHHHHHHHHHHHHHHHHHHHHHHHHTS-HHHHHHHHHHHS-SSPPHHHHHHHHHH-HHHHHHHHH-GGG-

pLDDT: mean 85.0, std 10.23, range [59.59, 98.12]

Organism: NCBI:txid1738132